Protein AF-A0A7S3FVY3-F1 (afdb_monomer_lite)

Sequence (102 aa):
EITRMGDAILEGIYFFGGKNQKGELLGKLKYLKPICSDNKVLNVEWTKIKQQGNSPCGRTGHTMGYLPINQCLVVAGGRNDRVCKSLSIPFLNDIYLFLLDQ

Radius of gyration: 15.97 Å; chains: 1; bounding box: 48×30×44 Å

Secondary structure (DSSP, 8-state):
-------PPPPSEEE---B-TT-PBP---EEEEEEEETTEEEEEEEEEPPPPS-PPPP-BS-EEEEEGGGTEEEEEEEB-HHHHHHHT-SSEEEEEEEES--

Foldseek 3Di:
DPPPPQPDQAPFDWDAWDADPVRAFGQWIKGWHFDDDPNDRPDIDIDTDDFPDDTDHRFPPWDWDQDVVQQKIKTAKGDDPVVCVVVVHPIGGDIDIGRRRD

Organism: NCBI:txid1082188

pLDDT: mean 88.76, std 14.29, range [36.5, 98.19]

InterPro domains:
  IPR011043 Galactose oxidase/kelch, beta-propeller [SSF50965] (12-98)
  IPR015915 Kelch-type beta-propeller [G3DSA:2.120.10.80] (7-102)

Structure (mmCIF, N/CA/C/O backbone):
data_AF-A0A7S3FVY3-F1
#
_entry.id   AF-A0A7S3FVY3-F1
#
loop_
_atom_site.group_PDB
_atom_site.id
_atom_site.type_symbol
_atom_site.label_atom_id
_atom_site.label_alt_id
_atom_site.label_comp_id
_atom_site.label_asym_id
_atom_site.label_entity_id
_atom_site.label_seq_id
_atom_site.pdbx_PDB_ins_code
_atom_site.Cartn_x
_atom_site.Cartn_y
_atom_site.Cartn_z
_atom_site.occupancy
_atom_site.B_iso_or_equiv
_atom_site.auth_seq_id
_atom_site.auth_comp_id
_atom_site.auth_asym_id
_atom_site.auth_atom_id
_atom_site.pdbx_PDB_model_num
ATOM 1 N N . GLU A 1 1 ? -30.353 -17.266 10.209 1.00 36.50 1 GLU A N 1
ATOM 2 C CA . GLU A 1 1 ? -29.262 -16.621 9.454 1.00 36.50 1 GLU A CA 1
ATOM 3 C C . GLU A 1 1 ? -28.024 -16.562 10.327 1.00 36.50 1 GLU A C 1
ATOM 5 O O . GLU A 1 1 ? -28.037 -15.903 11.356 1.00 36.50 1 GLU A O 1
ATOM 10 N N . ILE A 1 2 ? -26.998 -17.340 9.985 1.00 39.00 2 ILE A N 1
ATOM 11 C CA . ILE A 1 2 ? -25.700 -17.273 10.658 1.00 39.00 2 ILE A CA 1
ATOM 12 C C . ILE A 1 2 ? -24.943 -16.157 9.951 1.00 39.00 2 ILE A C 1
ATOM 14 O O . ILE A 1 2 ? -24.400 -16.372 8.867 1.00 39.00 2 ILE A O 1
ATOM 18 N N . THR A 1 3 ? -24.947 -14.957 10.524 1.00 38.84 3 THR A N 1
ATOM 19 C CA . THR A 1 3 ? -24.020 -13.904 10.114 1.00 38.84 3 THR A CA 1
ATOM 20 C C . THR A 1 3 ? -22.624 -14.451 10.380 1.00 38.84 3 THR A C 1
ATOM 22 O O . THR A 1 3 ? -22.181 -14.507 11.527 1.00 38.84 3 THR A O 1
ATOM 25 N N . ARG A 1 4 ? -21.938 -14.938 9.336 1.00 43.22 4 ARG A N 1
ATOM 26 C CA . ARG A 1 4 ? -20.483 -15.081 9.395 1.00 43.22 4 ARG A CA 1
ATOM 27 C C . ARG A 1 4 ? -19.987 -13.721 9.869 1.00 43.22 4 ARG A C 1
ATOM 29 O O . ARG A 1 4 ? -20.290 -12.725 9.218 1.00 43.22 4 ARG A O 1
ATOM 36 N N . MET A 1 5 ? -19.299 -13.672 11.007 1.00 41.84 5 MET A N 1
ATOM 37 C CA . MET A 1 5 ? -18.486 -12.516 11.374 1.00 41.84 5 MET A CA 1
ATOM 38 C C . MET A 1 5 ? -17.378 -12.429 10.317 1.00 41.84 5 MET A C 1
ATOM 40 O O . MET A 1 5 ? -16.285 -12.937 10.529 1.00 41.84 5 MET A O 1
ATOM 44 N N . GLY A 1 6 ? -17.724 -11.956 9.118 1.00 43.97 6 GLY A N 1
ATOM 45 C CA . GLY A 1 6 ? -16.776 -11.647 8.062 1.00 43.97 6 GLY A CA 1
ATOM 46 C C . GLY A 1 6 ? -15.897 -10.533 8.590 1.00 43.97 6 GLY A C 1
ATOM 47 O O . GLY A 1 6 ? -16.409 -9.611 9.230 1.00 43.97 6 GLY A O 1
ATOM 48 N N . ASP A 1 7 ? -14.591 -10.692 8.416 1.00 55.22 7 ASP A N 1
ATOM 49 C CA . ASP A 1 7 ? -13.573 -9.800 8.947 1.00 55.22 7 ASP A CA 1
ATOM 50 C C . ASP A 1 7 ? -13.954 -8.343 8.666 1.00 55.22 7 ASP A C 1
ATOM 52 O O . ASP A 1 7 ? -14.017 -7.895 7.522 1.00 55.22 7 ASP A O 1
ATOM 56 N N . ALA A 1 8 ? -14.315 -7.616 9.724 1.00 67.88 8 ALA A N 1
ATOM 57 C CA . ALA A 1 8 ? -14.774 -6.246 9.587 1.00 67.88 8 ALA A CA 1
ATOM 58 C C . ALA A 1 8 ? -13.648 -5.398 8.983 1.00 67.88 8 ALA A C 1
ATOM 60 O O . ALA A 1 8 ? -12.508 -5.452 9.457 1.00 67.88 8 ALA A O 1
ATOM 61 N N . ILE A 1 9 ? -13.976 -4.587 7.971 1.00 75.44 9 ILE A N 1
ATOM 62 C CA . ILE A 1 9 ? -13.035 -3.619 7.402 1.00 75.44 9 ILE A CA 1
ATOM 63 C C . ILE A 1 9 ? -12.473 -2.769 8.541 1.00 75.44 9 ILE A C 1
ATOM 65 O O . ILE A 1 9 ? -13.219 -2.141 9.295 1.00 75.44 9 ILE A O 1
ATOM 69 N N . LEU A 1 10 ? -11.148 -2.736 8.659 1.00 82.06 10 LEU A N 1
ATOM 70 C CA . LEU A 1 10 ? -10.494 -1.992 9.726 1.00 82.06 10 LEU A CA 1
ATOM 71 C C . LEU A 1 10 ? -10.538 -0.491 9.417 1.00 82.06 10 LEU A C 1
ATOM 73 O O . LEU A 1 10 ? -10.002 -0.037 8.402 1.00 82.06 10 LEU A O 1
ATOM 77 N N . GLU A 1 11 ? -11.155 0.292 10.295 1.00 82.88 11 GLU A N 1
ATOM 78 C CA . GLU A 1 11 ? -11.143 1.750 10.193 1.00 82.88 11 GLU A CA 1
ATOM 79 C C . GLU A 1 11 ? -9.763 2.312 10.538 1.00 82.88 11 GLU A C 1
ATOM 81 O O . GLU A 1 11 ? -9.288 2.209 11.667 1.00 82.88 11 GLU A O 1
ATOM 86 N N . GLY A 1 12 ? -9.115 2.958 9.574 1.00 88.25 12 GLY A N 1
ATOM 87 C CA . GLY A 1 12 ? -7.847 3.634 9.811 1.00 88.25 12 GLY A CA 1
ATOM 88 C C . GLY A 1 12 ? -7.099 3.916 8.522 1.00 88.25 12 GLY A C 1
ATOM 89 O O . GLY A 1 12 ? -7.696 4.084 7.458 1.00 88.25 12 GLY A O 1
ATOM 90 N N . ILE A 1 13 ? -5.775 4.003 8.623 1.00 92.88 13 ILE A N 1
ATOM 91 C CA . ILE A 1 13 ? -4.931 4.427 7.506 1.00 92.88 13 ILE A CA 1
ATOM 92 C C . ILE A 1 13 ? -4.213 3.213 6.930 1.00 92.88 13 ILE A C 1
ATOM 94 O O . ILE A 1 13 ? -3.452 2.530 7.615 1.00 92.88 13 ILE A O 1
ATOM 98 N N . TYR A 1 14 ? -4.419 2.974 5.642 1.00 94.19 14 TYR A N 1
ATOM 99 C CA . TYR A 1 14 ? -3.738 1.922 4.902 1.00 94.19 14 TYR A CA 1
ATOM 100 C C . TYR A 1 14 ? -2.521 2.492 4.183 1.00 94.19 14 TYR A C 1
ATOM 102 O O . TYR A 1 14 ? -2.559 3.588 3.627 1.00 94.19 14 TYR A O 1
ATOM 110 N N . PHE A 1 15 ? -1.431 1.734 4.186 1.00 95.00 15 PHE A N 1
ATOM 111 C CA . PHE A 1 15 ? -0.158 2.143 3.615 1.00 95.00 15 PHE A CA 1
ATOM 112 C C . PHE A 1 15 ? 0.451 1.013 2.787 1.00 95.00 15 PHE A C 1
ATOM 114 O O . PHE A 1 15 ? 0.660 -0.099 3.277 1.00 95.00 15 PHE A O 1
ATOM 121 N N . PHE A 1 16 ? 0.802 1.321 1.543 1.00 96.25 16 PHE A N 1
ATOM 122 C CA . PHE A 1 16 ? 1.500 0.428 0.630 1.00 96.25 16 PHE A CA 1
ATOM 123 C C . PHE A 1 16 ? 2.620 1.195 -0.084 1.00 96.25 16 PHE A C 1
ATOM 125 O O . PHE A 1 16 ? 2.525 2.401 -0.297 1.00 96.25 16 PHE A O 1
ATOM 132 N N . GLY A 1 17 ? 3.694 0.501 -0.462 1.00 96.69 17 GLY A N 1
ATOM 133 C CA . GLY A 1 17 ? 4.793 1.106 -1.207 1.00 96.69 17 GLY A CA 1
ATOM 134 C C . GLY A 1 17 ? 5.825 1.836 -0.345 1.00 96.69 17 GLY A C 1
ATOM 135 O O . GLY A 1 17 ? 5.988 1.587 0.851 1.00 96.69 17 GLY A O 1
ATOM 136 N N . GLY A 1 18 ? 6.557 2.743 -0.989 1.00 97.06 18 GLY A N 1
ATOM 137 C CA . GLY A 1 18 ? 7.621 3.524 -0.363 1.00 97.06 18 GLY A CA 1
ATOM 138 C C . GLY A 1 18 ? 8.995 2.855 -0.442 1.00 97.06 18 GLY A C 1
ATOM 139 O O . GLY A 1 18 ? 9.150 1.744 -0.954 1.00 97.06 18 GLY A O 1
ATOM 140 N N . LYS A 1 19 ? 10.005 3.569 0.059 1.00 96.31 19 LYS A N 1
ATOM 141 C CA . LYS A 1 19 ? 11.416 3.169 0.067 1.00 96.31 19 LYS A CA 1
ATOM 142 C C . LYS A 1 19 ? 11.961 3.331 1.484 1.00 96.31 19 LYS A C 1
ATOM 144 O O . LYS A 1 19 ? 11.750 4.374 2.095 1.00 96.31 19 LYS A O 1
ATOM 149 N N . ASN A 1 20 ? 12.611 2.305 2.026 1.00 95.19 20 ASN A N 1
ATOM 150 C CA . ASN A 1 20 ? 13.213 2.394 3.359 1.00 95.19 20 ASN A CA 1
ATOM 151 C C . ASN A 1 20 ? 14.607 3.056 3.318 1.00 95.19 20 ASN A C 1
ATOM 153 O O . ASN A 1 20 ? 15.120 3.389 2.250 1.00 95.19 20 ASN A O 1
ATOM 157 N N . GLN A 1 21 ? 15.242 3.212 4.484 1.00 96.62 21 GLN A N 1
ATOM 158 C CA . GLN A 1 21 ? 16.572 3.832 4.615 1.00 96.62 21 GLN A CA 1
ATOM 159 C C . GLN A 1 21 ? 17.686 3.084 3.863 1.00 96.62 21 GLN A C 1
ATOM 161 O O . GLN A 1 21 ? 18.669 3.696 3.464 1.00 96.62 21 GLN A O 1
ATOM 166 N N . LYS A 1 22 ? 17.527 1.775 3.626 1.00 96.69 22 LYS A N 1
ATOM 167 C CA . LYS A 1 22 ? 18.462 0.963 2.826 1.00 96.69 22 LYS A CA 1
ATOM 168 C C . LYS A 1 22 ? 18.216 1.086 1.323 1.00 96.69 22 LYS A C 1
ATOM 170 O O . LYS A 1 22 ? 18.939 0.515 0.516 1.00 96.69 22 LYS A O 1
ATOM 175 N N . GLY A 1 23 ? 17.171 1.808 0.941 1.00 94.00 23 GLY A N 1
ATOM 176 C CA . GLY A 1 23 ? 16.750 1.970 -0.433 1.00 94.00 23 GLY A CA 1
ATOM 177 C C . GLY A 1 23 ? 15.887 0.834 -0.982 1.00 94.00 23 GLY A C 1
ATOM 178 O O . GLY A 1 23 ? 15.622 0.805 -2.184 1.00 94.00 23 GLY A O 1
ATOM 179 N N . GLU A 1 24 ? 15.410 -0.069 -0.130 1.00 96.06 24 GLU A N 1
ATOM 180 C CA . GLU A 1 24 ? 14.553 -1.181 -0.530 1.00 96.06 24 GLU A CA 1
ATOM 181 C C . GLU A 1 24 ? 13.116 -0.689 -0.731 1.00 96.06 24 GLU A C 1
ATOM 183 O O . GLU A 1 24 ? 12.556 0.013 0.120 1.00 96.06 24 GLU A O 1
ATOM 188 N N . LEU A 1 25 ? 12.510 -1.074 -1.854 1.00 97.25 25 LEU A N 1
ATOM 189 C CA . LEU A 1 25 ? 11.109 -0.783 -2.146 1.00 97.25 25 LEU A CA 1
ATOM 190 C C . LEU A 1 25 ? 10.199 -1.760 -1.394 1.00 97.25 25 LEU A C 1
ATOM 192 O O . LEU A 1 25 ? 10.383 -2.975 -1.465 1.00 97.25 25 LEU A O 1
ATOM 196 N N . LEU A 1 26 ? 9.196 -1.238 -0.690 1.00 95.19 26 LEU A N 1
ATOM 197 C CA . LEU A 1 26 ? 8.325 -2.034 0.178 1.00 95.19 26 LEU A CA 1
ATOM 198 C C . LEU A 1 26 ? 7.032 -2.424 -0.546 1.00 95.19 26 LEU A C 1
ATOM 200 O O . LEU A 1 26 ? 6.385 -1.576 -1.144 1.00 95.19 26 LEU A O 1
ATOM 204 N N . GLY A 1 27 ? 6.651 -3.704 -0.491 1.00 93.75 27 GLY A N 1
ATOM 205 C CA . GLY A 1 27 ? 5.449 -4.242 -1.160 1.00 93.75 27 GLY A CA 1
ATOM 206 C C . GLY A 1 27 ? 4.413 -4.854 -0.216 1.00 93.75 27 GLY A C 1
ATOM 207 O O . GLY A 1 27 ? 3.531 -5.583 -0.654 1.00 93.75 27 GLY A O 1
ATOM 208 N N . LYS A 1 28 ? 4.530 -4.615 1.092 1.00 92.50 28 LYS A N 1
ATOM 209 C CA . LYS A 1 28 ? 3.582 -5.150 2.079 1.00 92.50 28 LYS A CA 1
ATOM 210 C C . LYS A 1 28 ? 2.545 -4.093 2.425 1.00 92.50 28 LYS A C 1
ATOM 212 O O . LYS A 1 28 ? 2.936 -2.982 2.784 1.00 92.50 28 LYS A O 1
ATOM 217 N N . LEU A 1 29 ? 1.267 -4.463 2.367 1.00 93.88 29 LEU A N 1
ATOM 218 C CA . LEU A 1 29 ? 0.183 -3.642 2.892 1.00 93.88 29 LEU A CA 1
ATOM 219 C C . LEU A 1 29 ? 0.283 -3.587 4.421 1.00 93.88 29 LEU A C 1
ATOM 221 O O . LEU A 1 29 ? 0.380 -4.608 5.110 1.00 93.88 29 LEU A O 1
ATOM 225 N N . LYS A 1 30 ? 0.300 -2.370 4.948 1.00 93.31 30 LYS A N 1
ATOM 226 C CA . LYS A 1 30 ? 0.284 -2.085 6.377 1.00 93.31 30 LYS A CA 1
ATOM 227 C C . LYS A 1 30 ? -0.953 -1.275 6.706 1.00 93.31 30 LYS A C 1
ATOM 229 O O . LYS A 1 30 ? -1.441 -0.510 5.880 1.00 93.31 30 LYS A O 1
ATOM 234 N N . TYR A 1 31 ? -1.397 -1.427 7.935 1.00 92.31 31 TYR A N 1
ATOM 235 C CA . TYR A 1 31 ? -2.503 -0.698 8.510 1.00 92.31 31 TYR A CA 1
ATOM 236 C C . TYR A 1 31 ? -2.020 0.013 9.766 1.00 92.31 31 TYR A C 1
ATOM 238 O O . TYR A 1 31 ? -1.291 -0.563 10.576 1.00 92.31 31 TYR A O 1
ATOM 246 N N . LEU A 1 32 ? -2.382 1.282 9.874 1.00 93.69 32 LEU A N 1
ATOM 247 C CA . LEU A 1 32 ? -2.163 2.111 11.040 1.00 93.69 32 LEU A CA 1
ATOM 248 C C . LEU A 1 32 ? -3.502 2.270 11.750 1.00 93.69 32 LEU A C 1
ATOM 250 O O . LEU A 1 32 ? -4.391 2.972 11.259 1.00 93.69 32 LEU A O 1
ATOM 254 N N . LYS A 1 33 ? -3.619 1.617 12.903 1.00 91.69 33 LYS A N 1
ATOM 255 C CA . LYS A 1 33 ? -4.779 1.699 13.780 1.00 91.69 33 LYS A CA 1
ATOM 256 C C . LYS A 1 33 ? -4.646 2.919 14.687 1.00 91.69 33 LYS A C 1
ATOM 258 O O . LYS A 1 33 ? -3.743 2.921 15.527 1.00 91.69 33 LYS A O 1
ATOM 263 N N . PRO A 1 34 ? -5.507 3.940 14.571 1.00 91.06 34 PRO A N 1
ATOM 264 C CA . PRO A 1 34 ? -5.577 4.982 15.582 1.00 91.06 34 PRO A CA 1
ATOM 265 C C . PRO A 1 34 ? -6.237 4.433 16.854 1.00 91.06 34 PRO A C 1
ATOM 267 O O . PRO A 1 34 ? -7.246 3.732 16.799 1.00 91.06 34 PRO A O 1
ATOM 270 N N . ILE A 1 35 ? -5.666 4.756 18.011 1.00 91.00 35 ILE A N 1
ATOM 271 C CA . ILE A 1 35 ? -6.278 4.531 19.322 1.00 91.00 35 ILE A CA 1
ATOM 272 C C . ILE A 1 35 ? -6.840 5.871 19.776 1.00 91.00 35 ILE A C 1
ATOM 274 O O . ILE A 1 35 ? -6.077 6.810 20.018 1.00 91.00 35 ILE A O 1
ATOM 278 N N . CYS A 1 36 ? -8.165 5.958 19.873 1.00 89.56 36 CYS A N 1
ATOM 279 C CA . CYS A 1 36 ? -8.868 7.201 20.166 1.00 89.56 36 CYS A CA 1
ATOM 280 C C . CYS A 1 36 ? -9.547 7.176 21.542 1.00 89.56 36 CYS A C 1
ATOM 282 O O . CYS A 1 36 ? -10.091 6.153 21.947 1.00 89.56 36 CYS A O 1
ATOM 284 N N . SER A 1 37 ? -9.569 8.329 22.212 1.00 94.31 37 SER A N 1
ATOM 285 C CA . SER A 1 37 ? -10.440 8.630 23.358 1.00 94.31 37 SER A CA 1
ATOM 286 C C . SER A 1 37 ? -11.025 10.021 23.158 1.00 94.31 37 SER A C 1
ATOM 288 O O . SER A 1 37 ? -10.299 10.923 22.741 1.00 94.31 37 SER A O 1
ATOM 290 N N . ASP A 1 38 ? -12.320 10.204 23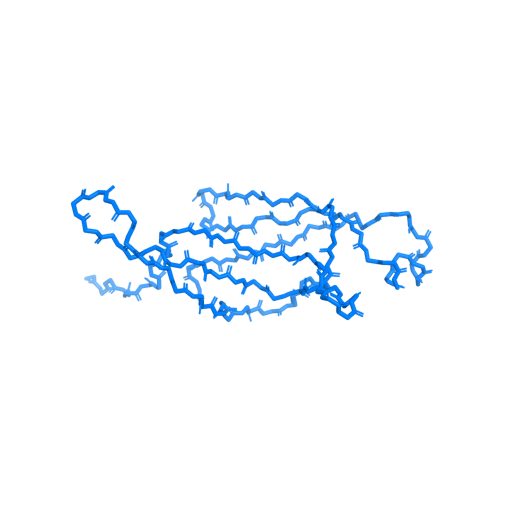.418 1.00 92.44 38 ASP A N 1
ATOM 291 C CA . ASP A 1 38 ? -13.020 11.491 23.266 1.00 92.44 38 ASP A CA 1
ATOM 292 C C . ASP A 1 38 ? -12.738 12.192 21.922 1.00 92.44 38 ASP A C 1
ATOM 294 O O . ASP A 1 38 ? -12.399 13.376 21.867 1.00 92.44 38 ASP A O 1
ATOM 298 N N . ASN A 1 39 ? -12.829 11.436 20.819 1.00 86.25 39 ASN A N 1
ATOM 299 C CA . ASN A 1 39 ? -12.552 11.891 19.447 1.00 86.25 39 ASN A CA 1
ATOM 300 C C . ASN A 1 39 ? -11.130 12.437 19.205 1.00 86.25 39 ASN A C 1
ATOM 302 O O . ASN A 1 39 ? -10.881 13.100 18.197 1.00 86.25 39 ASN A O 1
ATOM 306 N N . LYS A 1 40 ? -10.174 12.147 20.092 1.00 92.75 40 LYS A N 1
ATOM 307 C CA . LYS A 1 40 ? -8.757 12.485 19.922 1.00 92.75 40 LYS A CA 1
ATOM 308 C C . LYS A 1 40 ? -7.932 11.223 19.732 1.00 92.75 40 LYS A C 1
ATOM 310 O O . LYS A 1 40 ? -8.066 10.274 20.500 1.00 92.75 40 LYS A O 1
ATOM 315 N N . VAL A 1 41 ? -7.043 11.237 18.739 1.00 91.81 41 VAL A N 1
ATOM 316 C CA . VAL A 1 41 ? -6.030 10.188 18.557 1.00 91.81 41 VAL A CA 1
ATOM 317 C C . VAL A 1 41 ? -4.995 10.324 19.674 1.00 91.81 41 VAL A C 1
ATOM 319 O O . VAL A 1 41 ? -4.310 11.341 19.759 1.00 91.81 41 VAL A O 1
ATOM 322 N N . LEU A 1 42 ? -4.894 9.312 20.535 1.00 95.25 42 LEU A N 1
ATOM 323 C CA . LEU A 1 42 ? -3.933 9.266 21.640 1.00 95.25 42 LEU A CA 1
ATOM 324 C C . LEU A 1 42 ? -2.642 8.549 21.244 1.00 95.25 42 LEU A C 1
ATOM 326 O O . LEU A 1 42 ? -1.552 8.967 21.624 1.00 95.25 42 LEU A O 1
ATOM 330 N N . ASN A 1 43 ? -2.771 7.452 20.500 1.00 94.94 43 ASN A N 1
ATOM 331 C CA . ASN A 1 43 ? -1.650 6.640 20.043 1.00 94.94 43 ASN A CA 1
ATOM 332 C C . ASN A 1 43 ? -2.003 5.953 18.716 1.00 94.94 43 ASN A C 1
ATOM 334 O O . ASN A 1 43 ? -3.147 6.012 18.260 1.00 94.94 43 ASN A O 1
ATOM 338 N N . VAL A 1 44 ? -1.026 5.299 18.093 1.00 93.62 44 VAL A N 1
ATOM 339 C CA . VAL A 1 44 ? -1.212 4.525 16.869 1.00 93.62 44 VAL A CA 1
ATOM 340 C C . VAL A 1 44 ? -0.490 3.182 16.947 1.00 93.62 44 VAL A C 1
ATOM 342 O O . VAL A 1 44 ? 0.607 3.082 17.493 1.00 93.62 44 VAL A O 1
ATOM 345 N N . GLU A 1 45 ? -1.080 2.151 16.350 1.00 92.94 45 GLU A N 1
ATOM 346 C CA . GLU A 1 45 ? -0.483 0.818 16.248 1.00 92.94 45 GLU A CA 1
ATOM 347 C C . GLU A 1 45 ? -0.324 0.401 14.788 1.00 92.94 45 GLU A C 1
ATOM 349 O O . GLU A 1 45 ? -1.242 0.529 13.978 1.00 92.94 45 GLU A O 1
ATOM 354 N N . TRP A 1 46 ? 0.851 -0.128 14.445 1.00 91.56 46 TRP A N 1
ATOM 355 C CA . TRP A 1 46 ? 1.111 -0.670 13.116 1.00 91.56 46 TRP A CA 1
ATOM 356 C C . TRP A 1 46 ? 0.810 -2.163 13.073 1.00 91.56 46 TRP A C 1
ATOM 358 O O . TRP A 1 46 ? 1.443 -2.959 13.768 1.00 91.56 46 TRP A O 1
ATOM 368 N N . THR A 1 47 ? -0.065 -2.564 12.161 1.00 88.75 47 THR A N 1
ATOM 369 C CA . THR A 1 47 ? -0.365 -3.967 11.877 1.00 88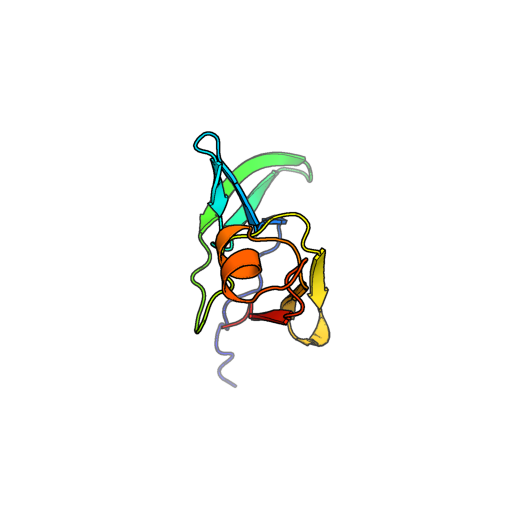.75 47 THR A CA 1
ATOM 370 C C . THR A 1 47 ? -0.015 -4.288 10.429 1.00 88.75 47 THR A C 1
ATOM 372 O O . THR A 1 47 ? -0.231 -3.496 9.511 1.00 88.75 47 THR A O 1
ATOM 375 N N . LYS A 1 48 ? 0.566 -5.466 10.199 1.00 86.69 48 LYS A N 1
ATOM 376 C CA . LYS A 1 48 ? 0.733 -5.994 8.840 1.00 86.69 48 LYS A CA 1
ATOM 377 C C . LYS A 1 48 ? -0.567 -6.675 8.445 1.00 86.69 48 LYS A C 1
ATOM 379 O O . LYS A 1 48 ? -1.015 -7.557 9.171 1.00 86.69 48 LYS A O 1
ATOM 384 N N . ILE A 1 49 ? -1.120 -6.308 7.297 1.00 86.44 49 ILE A N 1
ATOM 385 C CA . ILE A 1 49 ? -2.277 -7.014 6.753 1.00 86.44 49 ILE A CA 1
ATOM 386 C C . ILE A 1 49 ? -1.771 -8.221 5.976 1.00 86.44 49 ILE A C 1
ATOM 388 O O . ILE A 1 49 ? -0.832 -8.119 5.180 1.00 86.44 49 ILE A O 1
ATOM 392 N N . LYS A 1 50 ? -2.364 -9.384 6.248 1.00 81.56 50 LYS A N 1
ATOM 393 C CA . LYS A 1 50 ? -2.082 -10.596 5.488 1.00 81.56 50 LYS A CA 1
ATOM 394 C C . LYS A 1 50 ? -2.719 -10.441 4.110 1.00 81.56 50 LYS A C 1
ATOM 396 O O . LYS A 1 50 ? -3.918 -10.248 3.998 1.00 81.56 50 LYS A O 1
ATOM 401 N N . GLN A 1 51 ? -1.898 -10.498 3.072 1.00 76.44 51 GLN A N 1
ATOM 402 C CA . GLN A 1 51 ? -2.361 -10.421 1.691 1.00 76.44 51 GLN A CA 1
ATOM 403 C C . GLN A 1 51 ? -2.649 -11.842 1.193 1.00 76.44 51 GLN A C 1
ATOM 405 O O . GLN A 1 51 ? -1.843 -12.747 1.425 1.00 76.44 51 GLN A O 1
ATOM 410 N N . GLN A 1 52 ? -3.782 -12.035 0.521 1.00 77.75 52 GLN A N 1
ATOM 411 C CA . GLN A 1 52 ? -4.091 -13.269 -0.201 1.00 77.75 52 GLN A CA 1
ATOM 412 C C . GLN A 1 52 ? -3.694 -13.118 -1.679 1.00 77.75 52 GLN A C 1
ATOM 414 O O . GLN A 1 52 ? -3.775 -12.030 -2.246 1.00 77.75 52 GLN A O 1
ATOM 419 N N . GLY A 1 53 ? -3.240 -14.206 -2.304 1.00 82.44 53 GLY A N 1
ATOM 420 C CA . GLY A 1 53 ? -2.835 -14.208 -3.713 1.00 82.44 53 GLY A CA 1
ATOM 421 C C . GLY A 1 53 ? -1.518 -13.476 -4.012 1.00 82.44 53 GLY A C 1
ATOM 422 O O . GLY A 1 53 ? -0.651 -13.298 -3.151 1.00 82.44 53 GLY A O 1
ATOM 423 N N . ASN A 1 54 ? -1.351 -13.084 -5.278 1.00 84.44 54 ASN A N 1
ATOM 424 C CA . ASN A 1 54 ? -0.132 -12.447 -5.773 1.00 84.44 54 ASN A CA 1
ATOM 425 C C . ASN A 1 54 ? -0.106 -10.965 -5.395 1.00 84.44 54 ASN A C 1
ATOM 427 O O . ASN A 1 54 ? -0.797 -10.139 -5.988 1.00 84.44 54 ASN A O 1
ATOM 431 N N . SER A 1 55 ? 0.727 -10.625 -4.415 1.00 88.06 55 SER A N 1
ATOM 432 C CA . SER A 1 55 ? 0.917 -9.233 -4.015 1.00 88.06 55 SER A CA 1
ATOM 433 C C . SER A 1 55 ? 1.757 -8.463 -5.043 1.00 88.06 55 SER A C 1
ATOM 435 O O . SER A 1 55 ? 2.720 -9.018 -5.582 1.00 88.06 55 SER A O 1
ATOM 437 N N . PRO A 1 56 ? 1.462 -7.173 -5.284 1.00 94.94 56 PRO A N 1
ATOM 438 C CA . PRO A 1 56 ? 2.304 -6.329 -6.122 1.00 94.94 56 PRO A CA 1
ATOM 439 C C . PRO A 1 56 ? 3.732 -6.238 -5.585 1.00 94.94 56 PRO A C 1
ATOM 441 O O . PRO A 1 56 ? 3.971 -6.208 -4.375 1.00 94.94 56 PRO A O 1
ATOM 444 N N . CYS A 1 57 ? 4.700 -6.091 -6.492 1.00 96.44 57 CYS A N 1
ATOM 445 C CA . CYS A 1 57 ? 6.064 -5.749 -6.100 1.00 96.44 57 CYS A CA 1
ATOM 446 C C . CYS A 1 57 ? 6.102 -4.423 -5.321 1.00 96.44 57 CYS A C 1
ATOM 448 O O . CYS A 1 57 ? 5.299 -3.515 -5.572 1.00 96.44 57 CYS A O 1
ATOM 450 N N . GLY A 1 58 ? 7.094 -4.271 -4.439 1.00 97.44 58 GLY A N 1
ATOM 451 C CA . GLY A 1 58 ? 7.331 -2.992 -3.774 1.00 97.44 58 GLY A CA 1
ATOM 452 C C . GLY A 1 58 ? 7.594 -1.876 -4.777 1.00 97.44 58 GLY A C 1
ATOM 453 O O . GLY A 1 58 ? 8.288 -2.095 -5.769 1.00 97.44 58 GLY A O 1
ATOM 454 N N . ARG A 1 59 ? 7.003 -0.699 -4.560 1.00 98.06 59 ARG A N 1
ATOM 455 C CA . ARG A 1 59 ? 6.985 0.386 -5.555 1.00 98.06 59 ARG A CA 1
ATOM 456 C C . ARG A 1 59 ? 6.788 1.765 -4.930 1.00 98.06 59 ARG A C 1
ATOM 458 O O . ARG A 1 59 ? 6.250 1.893 -3.832 1.00 98.06 59 ARG A O 1
ATOM 465 N N . THR A 1 60 ? 7.187 2.808 -5.648 1.00 97.81 60 THR A N 1
ATOM 466 C CA . THR A 1 60 ? 6.956 4.225 -5.302 1.00 97.81 60 THR A CA 1
ATOM 467 C C . THR A 1 60 ? 6.171 4.929 -6.405 1.00 9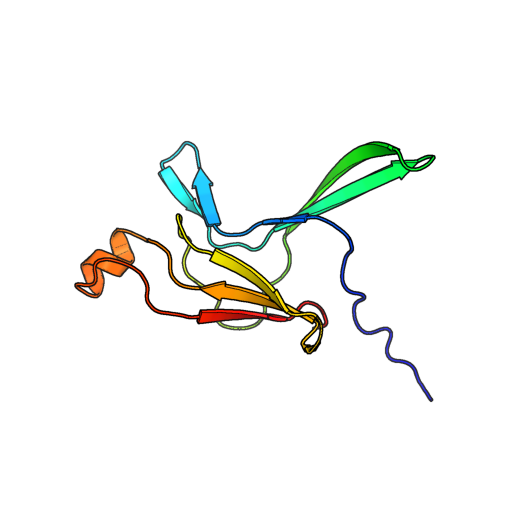7.81 60 THR A C 1
ATOM 469 O O . THR A 1 60 ? 6.041 4.396 -7.504 1.00 97.81 60 THR A O 1
ATOM 472 N N . GLY A 1 61 ? 5.606 6.105 -6.111 1.00 97.25 61 GLY A N 1
ATOM 473 C CA . GLY A 1 61 ? 4.893 6.921 -7.106 1.00 97.25 61 GLY A CA 1
ATOM 474 C C . GLY A 1 61 ? 3.646 6.264 -7.709 1.00 97.25 61 GLY A C 1
ATOM 475 O O . GLY A 1 61 ? 3.220 6.658 -8.786 1.00 97.25 61 GLY A O 1
ATOM 476 N N . HIS A 1 62 ? 3.103 5.236 -7.055 1.00 98.00 62 HIS A N 1
ATOM 477 C CA . HIS A 1 62 ? 1.820 4.641 -7.419 1.00 98.00 62 HIS A CA 1
ATOM 478 C C . HIS A 1 62 ? 0.683 5.487 -6.840 1.00 98.00 62 HIS A C 1
ATOM 480 O O . HIS A 1 62 ? 0.886 6.242 -5.885 1.00 98.00 62 HIS A O 1
ATOM 486 N N . THR A 1 63 ? -0.520 5.305 -7.370 1.00 97.75 63 THR A N 1
ATOM 487 C CA . THR A 1 63 ? -1.744 5.824 -6.754 1.00 97.75 63 THR A CA 1
ATOM 488 C C . THR A 1 63 ? -2.449 4.691 -6.025 1.00 97.75 63 THR A C 1
ATOM 490 O O . THR A 1 63 ? -2.478 3.561 -6.519 1.00 97.75 63 THR A O 1
ATOM 493 N N . MET A 1 64 ? -3.008 4.988 -4.852 1.00 97.06 64 MET A N 1
ATOM 494 C CA . MET A 1 64 ? -3.856 4.064 -4.110 1.00 97.06 64 MET A CA 1
ATOM 495 C C . MET A 1 64 ? -5.191 4.732 -3.781 1.00 97.06 64 MET A C 1
ATOM 497 O O . MET A 1 64 ? -5.206 5.883 -3.350 1.00 97.06 64 MET A O 1
ATOM 501 N N . GLY A 1 65 ? -6.295 4.015 -3.981 1.00 95.88 65 GLY A N 1
ATOM 502 C CA . GLY A 1 65 ? -7.644 4.494 -3.680 1.00 95.88 65 GLY A CA 1
ATOM 503 C C . GLY A 1 65 ? -8.498 3.410 -3.036 1.00 95.88 65 GLY A C 1
ATOM 504 O O . GLY A 1 65 ? -8.316 2.230 -3.323 1.00 95.88 65 GLY A O 1
ATOM 505 N N . TYR A 1 66 ? -9.420 3.808 -2.163 1.00 94.12 66 TYR A N 1
ATOM 506 C CA . TYR A 1 66 ? -10.421 2.905 -1.597 1.00 94.12 66 TYR A CA 1
ATOM 507 C C . TYR A 1 66 ? -11.652 2.855 -2.503 1.00 94.12 66 TYR A C 1
ATOM 509 O O . TYR A 1 66 ? -12.154 3.899 -2.921 1.00 94.12 66 TYR A O 1
ATOM 517 N N . LEU A 1 67 ? -12.131 1.648 -2.797 1.00 92.69 67 LEU A N 1
ATOM 518 C CA . LEU A 1 67 ? -13.321 1.388 -3.597 1.00 92.69 67 LEU A CA 1
ATOM 519 C C . LEU A 1 67 ? -14.422 0.809 -2.688 1.00 92.69 67 LEU A C 1
ATOM 521 O O . LEU A 1 67 ? -14.405 -0.392 -2.409 1.00 92.69 67 LEU A O 1
ATOM 525 N N . PRO A 1 68 ? -15.393 1.630 -2.233 1.00 88.56 68 PRO A N 1
ATOM 526 C CA . PRO A 1 68 ? -16.358 1.217 -1.212 1.00 88.56 68 PRO A CA 1
ATOM 527 C C . PRO A 1 68 ? -17.242 0.037 -1.616 1.00 88.56 68 PRO A C 1
ATOM 529 O O . PRO A 1 68 ? -17.522 -0.824 -0.790 1.00 88.56 68 PRO A O 1
ATOM 532 N N . ILE A 1 69 ? -17.652 -0.032 -2.888 1.00 87.56 69 ILE A N 1
ATOM 533 C CA . ILE A 1 69 ? -18.562 -1.079 -3.380 1.00 87.56 69 ILE A CA 1
ATOM 534 C C . ILE A 1 69 ? -17.940 -2.481 -3.326 1.00 87.56 69 ILE A C 1
ATOM 536 O O . ILE A 1 69 ? -18.656 -3.466 -3.183 1.00 87.56 69 ILE A O 1
ATOM 540 N N . ASN A 1 70 ? -16.611 -2.565 -3.405 1.00 85.94 70 ASN A N 1
ATOM 541 C CA . ASN A 1 70 ? -15.860 -3.816 -3.350 1.00 85.94 70 ASN A CA 1
ATOM 542 C C . ASN A 1 70 ? -15.093 -3.993 -2.038 1.00 85.94 70 ASN A C 1
ATOM 544 O O . ASN A 1 70 ? -14.360 -4.968 -1.922 1.00 85.94 70 ASN A O 1
ATOM 548 N N . GLN A 1 71 ? -15.202 -3.040 -1.104 1.00 88.94 71 GLN A N 1
ATOM 549 C CA . GLN A 1 71 ? -14.460 -3.053 0.159 1.00 88.94 71 GLN A CA 1
ATOM 550 C C . GLN A 1 71 ? -12.961 -3.316 -0.052 1.00 88.94 71 GLN A C 1
ATOM 552 O O . GLN A 1 71 ? -12.338 -4.112 0.646 1.00 88.94 71 GLN A O 1
ATOM 557 N N . CYS A 1 72 ? -12.370 -2.668 -1.060 1.00 91.50 72 CYS A N 1
ATOM 558 C CA . CYS A 1 72 ? -11.009 -2.971 -1.484 1.00 91.50 72 CYS A CA 1
ATOM 559 C C . CYS A 1 72 ? -10.157 -1.724 -1.706 1.00 91.50 72 CYS A C 1
ATOM 561 O O . CYS A 1 72 ? -10.657 -0.626 -1.958 1.00 91.50 72 CYS A O 1
ATOM 563 N N . LEU A 1 73 ? -8.842 -1.904 -1.624 1.00 94.31 73 LEU A N 1
ATOM 564 C CA . LEU A 1 73 ? -7.871 -0.894 -2.030 1.00 94.31 73 LEU A CA 1
ATOM 565 C C . LEU A 1 73 ? -7.373 -1.216 -3.432 1.00 94.31 73 LEU A C 1
ATOM 567 O O . LEU A 1 73 ? -6.895 -2.321 -3.690 1.00 94.31 73 LEU A O 1
ATOM 571 N N . VAL A 1 74 ? -7.433 -0.230 -4.316 1.00 95.69 74 VAL A N 1
ATOM 572 C CA . VAL A 1 74 ? -6.892 -0.304 -5.670 1.00 95.69 74 VAL A CA 1
ATOM 573 C C . VAL A 1 74 ? -5.527 0.361 -5.677 1.00 95.69 74 VAL A C 1
ATOM 575 O O . VAL A 1 74 ? -5.408 1.516 -5.278 1.00 95.69 7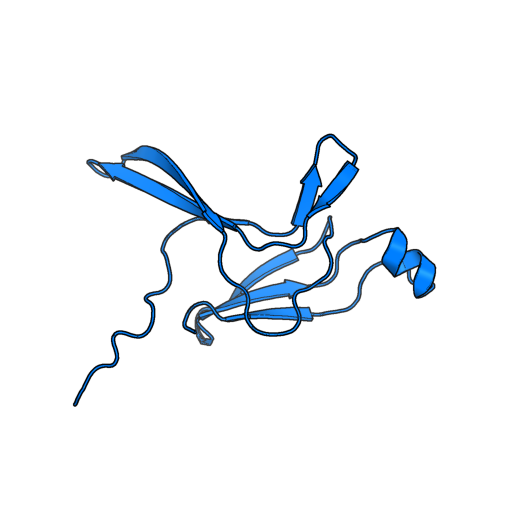4 VAL A O 1
ATOM 578 N N . VAL A 1 75 ? -4.507 -0.345 -6.160 1.00 97.12 75 VAL A N 1
ATOM 579 C CA . VAL A 1 75 ? -3.173 0.204 -6.430 1.00 97.12 75 VAL A CA 1
ATOM 580 C C . VAL A 1 75 ? -2.952 0.224 -7.933 1.00 97.12 75 VAL A C 1
ATOM 582 O O . VAL A 1 75 ? -3.002 -0.828 -8.565 1.00 97.12 75 VAL A O 1
ATOM 585 N N . ALA A 1 76 ? -2.666 1.400 -8.490 1.00 97.94 76 ALA A N 1
ATOM 586 C CA . ALA A 1 76 ? -2.427 1.578 -9.918 1.00 97.94 76 ALA A CA 1
ATOM 587 C C . ALA A 1 76 ? -1.011 2.102 -10.190 1.00 97.94 76 ALA A C 1
ATOM 589 O O . ALA A 1 76 ? -0.587 3.131 -9.650 1.00 97.94 76 ALA A O 1
ATOM 590 N N . GLY A 1 77 ? -0.294 1.380 -11.050 1.00 98.00 77 GLY A N 1
ATOM 591 C CA . GLY A 1 77 ? 0.995 1.765 -11.607 1.00 98.00 77 GLY A CA 1
ATOM 592 C C . GLY A 1 77 ? 2.098 2.026 -10.580 1.00 98.00 77 GLY A C 1
ATOM 593 O O . GLY A 1 77 ? 2.282 1.269 -9.620 1.00 98.00 77 GLY A O 1
ATOM 594 N N . GLY A 1 78 ? 2.877 3.082 -10.818 1.00 97.94 78 GLY A N 1
ATOM 595 C CA . GLY A 1 78 ? 4.053 3.460 -10.034 1.00 97.94 78 GLY A CA 1
ATOM 596 C C . GLY A 1 78 ? 5.366 2.976 -10.642 1.00 97.94 78 GLY A C 1
ATOM 597 O O . GLY A 1 78 ? 5.470 2.723 -11.841 1.00 97.94 78 GLY A O 1
ATOM 598 N N . ARG A 1 79 ? 6.409 2.876 -9.817 1.00 97.62 79 ARG A N 1
ATOM 599 C CA . ARG A 1 79 ? 7.767 2.575 -10.272 1.00 97.62 79 ARG A CA 1
ATOM 600 C C . ARG A 1 79 ? 8.475 1.574 -9.370 1.00 97.62 79 ARG A C 1
ATOM 602 O O . ARG A 1 79 ? 8.481 1.703 -8.145 1.00 97.62 79 ARG A O 1
ATOM 609 N N . ASN A 1 80 ? 9.122 0.606 -10.006 1.00 98.19 80 ASN A N 1
ATOM 610 C CA . ASN A 1 80 ? 10.132 -0.255 -9.407 1.00 98.19 80 ASN A CA 1
ATOM 611 C C . ASN A 1 80 ? 11.265 -0.404 -10.423 1.00 98.19 80 ASN A C 1
ATOM 613 O O . ASN A 1 80 ? 11.093 -1.096 -11.419 1.00 98.19 80 ASN A O 1
ATOM 617 N N . ASP A 1 81 ? 12.411 0.238 -10.184 1.00 96.00 81 ASP A N 1
ATOM 618 C CA . ASP A 1 81 ? 13.484 0.331 -11.185 1.00 96.00 81 ASP A CA 1
ATOM 619 C C . ASP A 1 81 ? 13.974 -1.036 -11.682 1.00 96.00 81 ASP A C 1
ATOM 621 O O . ASP A 1 81 ? 14.256 -1.194 -12.868 1.00 96.00 81 ASP A O 1
ATOM 625 N N . ARG A 1 82 ? 14.027 -2.048 -10.804 1.00 96.69 82 ARG A N 1
ATOM 626 C CA . ARG A 1 82 ? 14.442 -3.406 -11.183 1.00 96.69 82 ARG A CA 1
ATOM 627 C C . ARG A 1 82 ? 13.428 -4.052 -12.128 1.00 96.69 82 ARG A C 1
ATOM 629 O O . ARG A 1 82 ? 13.825 -4.623 -13.141 1.00 96.69 82 ARG A O 1
ATOM 636 N N . VAL A 1 83 ? 12.139 -3.964 -11.799 1.00 96.88 83 VAL A N 1
ATOM 637 C CA . VAL A 1 83 ? 11.054 -4.547 -12.606 1.00 96.88 83 VAL A CA 1
ATOM 638 C C . VAL A 1 83 ? 10.894 -3.783 -13.919 1.00 96.88 83 VAL A C 1
ATOM 640 O O . VAL A 1 83 ? 10.901 -4.393 -14.982 1.00 96.88 83 VAL A O 1
ATOM 643 N N . CYS A 1 84 ? 10.849 -2.452 -13.860 1.00 97.62 84 CYS A N 1
ATOM 644 C CA . CYS A 1 84 ? 10.770 -1.572 -15.024 1.00 97.62 84 CYS A CA 1
ATOM 645 C C . CYS A 1 84 ? 11.917 -1.835 -16.013 1.00 97.62 84 CYS A C 1
ATOM 647 O O . CYS A 1 84 ? 11.669 -1.982 -17.206 1.00 97.62 84 CYS A O 1
ATOM 649 N N . LYS A 1 85 ? 13.157 -1.994 -15.520 1.00 97.56 85 LYS A N 1
ATOM 650 C CA . LYS A 1 85 ? 14.312 -2.358 -16.354 1.00 97.56 85 LYS A CA 1
ATOM 651 C C . LYS A 1 85 ? 14.166 -3.745 -16.983 1.00 97.56 85 LYS A C 1
ATOM 653 O O . LYS A 1 85 ? 14.484 -3.902 -18.153 1.00 97.56 85 LYS A O 1
ATOM 658 N N . SER A 1 86 ? 13.695 -4.738 -16.226 1.00 97.56 86 SER A N 1
ATOM 659 C CA . SER A 1 86 ? 13.499 -6.104 -16.735 1.00 97.56 86 SER A CA 1
ATOM 660 C C . SER A 1 86 ? 12.421 -6.196 -17.815 1.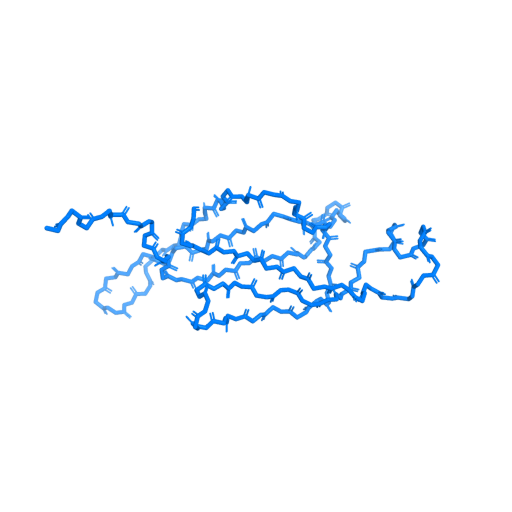00 97.56 86 SER A C 1
ATOM 662 O O . SER A 1 86 ? 12.495 -7.076 -18.665 1.00 97.56 86 SER A O 1
ATOM 664 N N . LEU A 1 87 ? 11.410 -5.330 -17.748 1.00 96.44 87 LEU A N 1
ATOM 665 C CA . LEU A 1 87 ? 10.287 -5.298 -18.684 1.00 96.44 87 LEU A CA 1
ATOM 666 C C . LEU A 1 87 ? 10.471 -4.257 -19.800 1.00 96.44 87 LEU A C 1
ATOM 668 O O . LEU A 1 87 ? 9.613 -4.153 -20.668 1.00 96.44 87 LEU A O 1
ATOM 672 N N . SER A 1 88 ? 11.561 -3.482 -19.785 1.00 97.62 88 SER A N 1
ATOM 673 C CA . SER A 1 88 ? 11.808 -2.371 -20.717 1.00 97.62 88 SER A CA 1
ATOM 674 C C . SER A 1 88 ? 10.667 -1.340 -20.769 1.00 97.62 88 SER A C 1
ATOM 676 O O . SER A 1 88 ? 10.339 -0.819 -21.833 1.00 97.62 88 SER A O 1
ATOM 678 N N . ILE A 1 89 ? 10.074 -1.018 -19.613 1.00 97.12 89 ILE A N 1
ATOM 679 C CA . ILE A 1 89 ? 8.993 -0.024 -19.472 1.00 97.12 89 ILE A CA 1
ATOM 680 C C . ILE A 1 89 ? 9.403 1.119 -18.529 1.00 97.12 89 ILE A C 1
ATOM 682 O O . ILE A 1 89 ? 10.151 0.889 -17.577 1.00 97.12 89 ILE A O 1
ATOM 686 N N . PRO A 1 90 ? 8.908 2.355 -18.733 1.00 96.06 90 PRO A N 1
ATOM 687 C CA . PRO A 1 90 ? 9.286 3.496 -17.894 1.00 96.06 90 PRO A CA 1
ATOM 688 C C . PRO A 1 90 ? 8.586 3.503 -16.526 1.00 96.06 90 PRO A C 1
ATOM 690 O O . PRO A 1 90 ? 9.155 3.976 -15.541 1.00 96.06 90 PRO A O 1
ATOM 693 N N . PHE A 1 91 ? 7.366 2.972 -16.459 1.00 98.00 91 PHE A N 1
ATOM 694 C CA . PHE A 1 91 ? 6.535 2.881 -15.261 1.00 98.00 91 PHE A CA 1
ATOM 695 C C . PHE A 1 91 ? 5.728 1.589 -15.313 1.00 98.00 91 PHE A C 1
ATOM 697 O O . PHE A 1 91 ? 5.502 1.036 -16.389 1.00 98.00 91 PHE A O 1
ATOM 704 N N . LEU A 1 92 ? 5.305 1.111 -14.150 1.00 98.06 92 LEU A N 1
ATOM 705 C CA . LEU A 1 92 ? 4.376 -0.004 -14.046 1.00 98.06 92 LEU A CA 1
ATOM 706 C C . LEU A 1 92 ? 3.007 0.456 -14.568 1.00 98.06 92 LEU A C 1
ATOM 708 O O . LEU A 1 92 ? 2.553 1.552 -14.240 1.00 98.06 92 LEU A O 1
ATOM 712 N N . ASN A 1 93 ? 2.369 -0.376 -15.384 1.00 96.31 93 ASN A N 1
ATOM 713 C CA . ASN A 1 93 ? 1.068 -0.132 -16.014 1.00 96.31 93 ASN A CA 1
ATOM 714 C C . ASN A 1 93 ? 0.018 -1.164 -15.563 1.00 96.31 93 ASN A C 1
ATOM 716 O O . ASN A 1 93 ? -0.899 -1.496 -16.310 1.00 96.31 93 ASN A O 1
ATOM 720 N N . ASP A 1 94 ? 0.188 -1.699 -14.355 1.00 96.69 94 ASP A N 1
ATOM 721 C CA . ASP A 1 94 ? -0.643 -2.735 -13.751 1.00 96.69 94 ASP A CA 1
ATOM 722 C C . ASP A 1 94 ? -1.598 -2.160 -12.686 1.00 96.69 94 ASP A C 1
ATOM 724 O O . ASP A 1 94 ? -1.418 -1.049 -12.175 1.00 96.69 94 ASP A O 1
ATOM 728 N N . ILE A 1 95 ? -2.638 -2.934 -12.363 1.00 96.00 95 ILE A N 1
ATOM 729 C CA . ILE A 1 95 ? -3.606 -2.642 -11.300 1.00 96.00 95 ILE A CA 1
ATOM 730 C C . ILE A 1 95 ? -3.674 -3.852 -10.366 1.00 96.00 95 ILE A C 1
ATOM 732 O O . ILE A 1 95 ? -3.773 -4.986 -10.831 1.00 96.00 95 ILE A O 1
ATOM 736 N N . TYR A 1 96 ? -3.650 -3.605 -9.055 1.00 95.50 96 TYR A N 1
ATOM 737 C CA . TYR A 1 96 ? -3.867 -4.623 -8.024 1.00 95.50 96 TYR A CA 1
ATOM 738 C C . TYR A 1 96 ? -5.013 -4.229 -7.112 1.00 95.50 96 TYR A C 1
ATOM 740 O O . TYR A 1 96 ? -5.215 -3.049 -6.827 1.00 95.50 96 TYR A O 1
ATOM 748 N N . LEU A 1 97 ? -5.711 -5.248 -6.618 1.00 93.12 97 LEU A N 1
ATOM 749 C CA . LEU A 1 97 ? -6.776 -5.119 -5.638 1.00 93.12 97 LEU A CA 1
ATOM 750 C C . LEU A 1 97 ? -6.349 -5.807 -4.341 1.00 93.12 97 LEU A C 1
ATOM 752 O O . LEU A 1 97 ? -5.925 -6.962 -4.357 1.00 93.12 97 LEU A O 1
ATOM 756 N N . PHE A 1 98 ? -6.489 -5.102 -3.224 1.00 91.81 98 PHE A N 1
ATOM 757 C CA . PHE A 1 98 ? -6.446 -5.687 -1.889 1.00 91.81 98 PHE A CA 1
ATOM 758 C C . PHE A 1 98 ? -7.865 -5.729 -1.336 1.00 91.81 98 PHE A C 1
ATOM 760 O O . PHE A 1 98 ? -8.402 -4.687 -0.965 1.00 91.81 98 PHE A O 1
ATOM 767 N N . LEU A 1 99 ? -8.466 -6.916 -1.317 1.00 88.75 99 LEU A N 1
ATOM 768 C CA 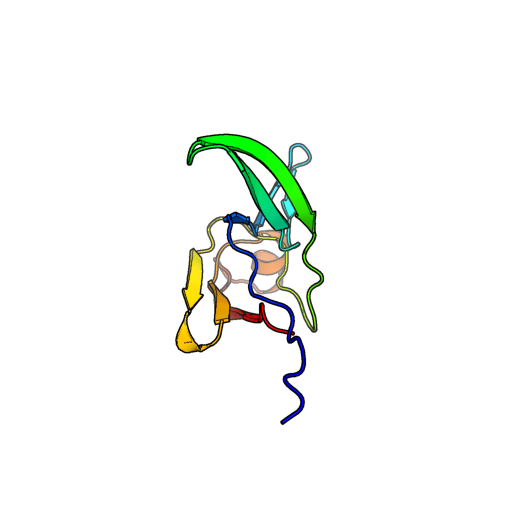. LEU A 1 99 ? -9.767 -7.156 -0.692 1.00 88.75 99 LEU A CA 1
ATOM 769 C C . LEU A 1 99 ? -9.586 -7.099 0.831 1.00 88.75 99 LEU A C 1
ATOM 771 O O . LEU A 1 99 ? -8.640 -7.699 1.346 1.00 88.75 99 LEU A O 1
ATOM 775 N N . LEU A 1 100 ? -10.404 -6.303 1.523 1.00 85.88 100 LEU A N 1
ATOM 776 C CA . LEU A 1 100 ? -10.262 -6.059 2.966 1.00 85.88 100 LEU A CA 1
ATOM 777 C C . LEU A 1 100 ? -11.167 -6.956 3.821 1.00 85.88 100 LEU A C 1
ATOM 779 O O . LEU A 1 100 ? -11.000 -6.984 5.034 1.00 85.88 100 LEU A O 1
ATOM 783 N N . ASP A 1 101 ? -12.102 -7.659 3.190 1.00 73.88 101 ASP A N 1
ATOM 784 C CA . ASP A 1 101 ? -13.175 -8.457 3.786 1.00 73.88 101 ASP A CA 1
ATOM 785 C C . ASP A 1 101 ? -12.911 -9.979 3.750 1.00 73.88 101 ASP A C 1
ATOM 787 O O . ASP A 1 101 ? -13.833 -10.767 3.974 1.00 73.88 101 ASP A O 1
ATOM 791 N N . GLN A 1 102 ? -11.675 -10.401 3.439 1.00 57.78 102 GLN A N 1
ATOM 792 C CA . GLN A 1 102 ? -11.300 -11.804 3.181 1.00 57.78 102 GLN A CA 1
ATOM 793 C C . GLN A 1 102 ? -10.230 -12.395 4.093 1.00 57.78 102 GLN A C 1
ATOM 795 O O . GLN A 1 102 ? -9.160 -11.760 4.265 1.00 57.78 102 GLN A O 1
#